Protein AF-A0A2S6AYW2-F1 (afdb_monomer_lite)

Radius of gyration: 13.12 Å; chains: 1; bounding box: 36×25×30 Å

Sequence (92 aa):
IANLREVSPMSFGSAPVAFAMLADAMERDATLRQAFFKNLRGMGYGGATLSDDLYDRMQALAVAETGERMPFTTMYGATETLGVTVVHWASE

Secondary structure (DSSP, 8-state):
-HHHHHH--SEEEE-HHHHHHHHHHHHH-HHHHHHHHTT--EEEEESSPPPHHHHHHHHHHHHHHHSSPPPEEEEEEEGGGTEEEEEE----

Foldseek 3Di:
DVCLLVPQDQEEEEALVVLVVLLVVCVVDVSSLLSNQVNYQEYEYEPDDHDPVSQVSQQVSNCVRPVFGHKYKYWYDDPVVVDTDIDIDDGD

pLDDT: mean 89.96, std 9.35, range [52.97, 97.81]

Structure (mmCIF, N/CA/C/O backbone):
data_AF-A0A2S6AYW2-F1
#
_entry.id   AF-A0A2S6AYW2-F1
#
loop_
_atom_site.group_PDB
_atom_site.id
_atom_site.type_symbol
_atom_site.label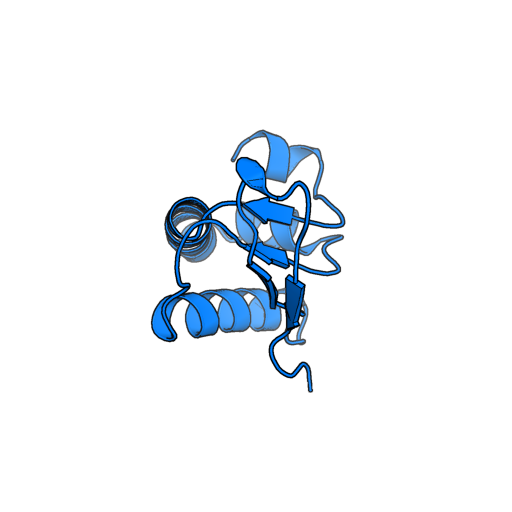_atom_id
_atom_site.label_alt_id
_atom_site.label_comp_id
_atom_site.label_asym_id
_atom_site.label_entity_id
_atom_site.label_seq_id
_atom_site.pdbx_PDB_ins_code
_atom_site.Cartn_x
_atom_site.Cartn_y
_atom_site.Cartn_z
_atom_site.occupancy
_atom_site.B_iso_or_equiv
_atom_site.auth_seq_id
_atom_site.auth_comp_id
_atom_site.auth_asym_id
_atom_site.auth_atom_id
_atom_site.pdbx_PDB_model_num
ATOM 1 N N . ILE A 1 1 ? 3.964 3.885 10.791 1.00 83.62 1 ILE A N 1
ATOM 2 C CA . ILE A 1 1 ? 2.654 3.326 11.216 1.00 83.62 1 ILE A CA 1
ATOM 3 C C . ILE A 1 1 ? 1.809 4.356 11.962 1.00 83.62 1 ILE A C 1
ATOM 5 O O . ILE A 1 1 ? 0.711 4.606 11.496 1.00 83.62 1 ILE A O 1
ATOM 9 N N . ALA A 1 2 ? 2.287 4.985 13.047 1.00 89.25 2 ALA A N 1
ATOM 10 C CA . ALA A 1 2 ? 1.496 5.960 13.823 1.00 89.25 2 ALA A CA 1
ATOM 11 C C . ALA A 1 2 ? 0.796 7.024 12.951 1.00 89.25 2 ALA A C 1
ATOM 13 O O . ALA A 1 2 ? -0.422 7.150 13.005 1.00 89.25 2 ALA A O 1
ATOM 14 N N . ASN A 1 3 ? 1.539 7.663 12.044 1.00 90.38 3 ASN A N 1
ATOM 15 C CA . ASN A 1 3 ? 1.002 8.695 11.150 1.00 90.38 3 ASN A CA 1
ATOM 16 C C . ASN A 1 3 ? -0.136 8.193 10.243 1.00 90.38 3 ASN A C 1
ATOM 18 O O . ASN A 1 3 ? -1.003 8.972 9.871 1.00 90.38 3 ASN A O 1
ATOM 22 N N . LEU A 1 4 ? -0.160 6.902 9.886 1.00 91.44 4 LEU A N 1
ATOM 23 C CA . LEU A 1 4 ? -1.231 6.338 9.055 1.00 91.44 4 LEU A CA 1
ATOM 24 C C . LEU A 1 4 ? -2.555 6.265 9.817 1.00 91.44 4 LEU A C 1
ATOM 26 O O . LEU A 1 4 ? -3.605 6.442 9.209 1.00 91.44 4 LEU A O 1
ATOM 30 N N . ARG A 1 5 ? -2.502 6.045 11.138 1.00 90.25 5 ARG A N 1
ATOM 31 C CA . ARG A 1 5 ? -3.694 6.032 11.996 1.00 90.25 5 ARG A CA 1
ATOM 32 C C . ARG A 1 5 ? -4.274 7.425 12.211 1.00 90.25 5 ARG A C 1
ATOM 34 O O . ARG A 1 5 ? -5.478 7.560 12.381 1.00 90.25 5 ARG A O 1
ATOM 41 N N . GLU A 1 6 ? -3.414 8.435 12.227 1.00 91.69 6 GLU A N 1
ATOM 42 C CA . GLU A 1 6 ? -3.809 9.819 12.480 1.00 91.69 6 GLU A CA 1
ATOM 43 C C . GLU A 1 6 ? -4.282 10.527 11.206 1.00 91.69 6 GLU A C 1
ATOM 45 O O . GLU A 1 6 ? -5.303 11.209 11.219 1.00 91.69 6 GLU A O 1
ATOM 50 N N . VAL A 1 7 ? -3.553 10.352 10.100 1.00 92.44 7 VAL A N 1
ATOM 51 C CA . VAL A 1 7 ? -3.752 11.151 8.884 1.00 92.44 7 VAL A CA 1
ATOM 52 C C . VAL A 1 7 ? -4.663 10.471 7.863 1.00 92.44 7 VAL A C 1
ATOM 54 O O . VAL A 1 7 ? -5.412 11.171 7.189 1.00 92.44 7 VAL A O 1
ATOM 57 N N . SER A 1 8 ? -4.615 9.138 7.726 1.00 93.69 8 SER A N 1
ATOM 58 C CA . SER A 1 8 ? -5.335 8.392 6.676 1.00 93.69 8 SER A CA 1
ATOM 59 C C . SER A 1 8 ? -5.101 8.973 5.265 1.00 93.69 8 SER A C 1
ATOM 61 O O . SER A 1 8 ? -5.937 9.729 4.759 1.00 93.69 8 SER A O 1
ATOM 63 N N . PRO A 1 9 ? -3.957 8.678 4.619 1.00 92.94 9 PRO A N 1
ATOM 64 C CA . PRO A 1 9 ? -3.554 9.350 3.385 1.00 92.94 9 PRO A CA 1
ATOM 65 C C . PRO A 1 9 ? -4.482 9.042 2.200 1.00 92.94 9 PRO A C 1
ATOM 67 O O . PRO A 1 9 ? -5.073 7.970 2.116 1.00 92.94 9 PRO A O 1
ATOM 70 N N . MET A 1 10 ? -4.546 9.964 1.232 1.00 94.50 10 MET A N 1
ATOM 71 C CA . MET A 1 10 ? -5.253 9.739 -0.041 1.00 94.50 10 MET A CA 1
ATOM 72 C C . MET A 1 10 ? -4.427 8.957 -1.069 1.00 94.50 10 MET A C 1
ATOM 74 O O . MET A 1 10 ? -4.981 8.290 -1.938 1.00 94.50 10 MET A O 1
ATOM 78 N N . SER A 1 11 ? -3.101 9.033 -0.981 1.00 92.56 11 SER A N 1
ATOM 79 C CA . SER A 1 11 ? -2.165 8.296 -1.829 1.00 92.56 11 SER A CA 1
ATOM 80 C C . SER A 1 11 ? -0.970 7.866 -0.996 1.00 92.56 11 SER A C 1
ATOM 82 O O . SER A 1 11 ? -0.467 8.665 -0.201 1.00 92.56 11 SER A O 1
ATOM 84 N N . PHE A 1 12 ? -0.483 6.646 -1.199 1.00 94.81 12 PHE A N 1
ATOM 85 C CA . PHE A 1 12 ? 0.665 6.135 -0.455 1.00 94.81 12 PHE A CA 1
ATOM 86 C C . PHE A 1 12 ? 1.718 5.540 -1.391 1.00 94.81 12 PHE A C 1
ATOM 88 O O . PHE A 1 12 ? 1.423 4.640 -2.172 1.00 94.81 12 PHE A O 1
ATOM 95 N N . GLY A 1 13 ? 2.949 6.048 -1.304 1.00 93.81 13 GLY A N 1
ATOM 96 C CA . GLY A 1 13 ? 4.081 5.609 -2.117 1.00 93.81 13 GLY A CA 1
ATOM 97 C C . GLY A 1 13 ? 5.233 5.105 -1.251 1.00 93.81 13 GLY A C 1
ATOM 98 O O . GLY A 1 13 ? 5.657 5.819 -0.342 1.00 93.81 13 GLY A O 1
ATOM 99 N N . SER A 1 14 ? 5.754 3.902 -1.509 1.00 94.31 14 SER A N 1
ATOM 100 C CA . SER A 1 14 ? 6.929 3.391 -0.785 1.00 94.31 14 SER A CA 1
ATOM 101 C C . SER A 1 14 ? 7.650 2.243 -1.498 1.00 94.31 14 SER A C 1
ATOM 103 O O . SER A 1 14 ? 7.213 1.762 -2.535 1.00 94.31 14 SER A O 1
ATOM 105 N N . ALA A 1 15 ? 8.770 1.781 -0.943 1.00 93.12 15 ALA A N 1
ATOM 106 C CA . ALA A 1 15 ? 9.445 0.582 -1.435 1.00 93.12 15 ALA A CA 1
ATOM 107 C C . ALA A 1 15 ? 8.635 -0.690 -1.091 1.00 93.12 15 ALA A C 1
ATOM 109 O O . ALA A 1 15 ? 7.967 -0.713 -0.051 1.00 93.12 15 ALA A O 1
ATOM 110 N N . PRO A 1 16 ? 8.737 -1.779 -1.880 1.00 93.44 16 PRO A N 1
ATOM 111 C CA . PRO A 1 16 ? 8.038 -3.044 -1.613 1.00 93.44 16 PRO A CA 1
ATOM 112 C C . PRO A 1 16 ? 8.188 -3.580 -0.181 1.00 93.44 16 PRO A C 1
ATOM 114 O O . PRO A 1 16 ? 7.225 -4.071 0.399 1.00 93.44 16 PRO A O 1
ATOM 117 N N . VAL A 1 17 ? 9.360 -3.417 0.445 1.00 95.06 17 VAL A N 1
ATOM 118 C CA . VAL A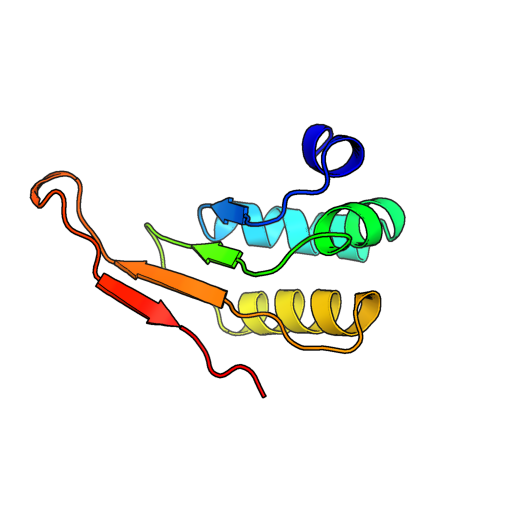 1 17 ? 9.586 -3.848 1.839 1.00 95.06 17 VAL A CA 1
ATOM 119 C C . VAL A 1 17 ? 8.656 -3.151 2.838 1.00 95.06 17 VAL A C 1
ATOM 121 O O . VAL A 1 17 ? 8.169 -3.781 3.773 1.00 95.06 17 VAL A O 1
ATOM 124 N N . ALA A 1 18 ? 8.346 -1.869 2.628 1.00 94.81 18 ALA A N 1
ATOM 125 C CA . ALA A 1 18 ? 7.425 -1.144 3.494 1.00 94.81 18 ALA A CA 1
ATOM 126 C C . ALA A 1 18 ? 5.991 -1.662 3.333 1.00 94.81 18 ALA A C 1
ATOM 128 O O . ALA A 1 18 ? 5.267 -1.760 4.321 1.00 94.81 18 ALA A O 1
ATOM 129 N N . PHE A 1 19 ? 5.6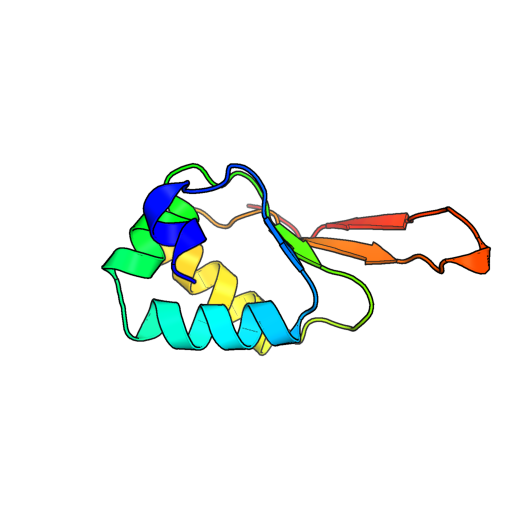00 -2.046 2.114 1.00 96.25 19 PHE A N 1
ATOM 130 C CA . PHE A 1 19 ? 4.313 -2.695 1.867 1.00 96.25 19 PHE A CA 1
ATOM 131 C C . PHE A 1 19 ? 4.228 -4.072 2.525 1.00 96.25 19 PHE A C 1
ATOM 133 O O . PHE A 1 19 ? 3.210 -4.360 3.140 1.00 96.25 19 PHE A O 1
ATOM 140 N N . ALA A 1 20 ? 5.295 -4.878 2.499 1.00 96.44 20 ALA A N 1
ATOM 141 C CA . ALA A 1 20 ? 5.329 -6.158 3.214 1.00 96.44 20 ALA A CA 1
ATOM 142 C C . ALA A 1 20 ? 5.104 -5.972 4.722 1.00 96.44 20 ALA A C 1
ATOM 144 O O . ALA A 1 20 ? 4.256 -6.629 5.321 1.00 96.44 20 ALA A O 1
ATOM 145 N N . MET A 1 21 ? 5.808 -5.009 5.327 1.00 96.62 21 MET A N 1
ATOM 146 C CA . MET A 1 21 ? 5.636 -4.677 6.744 1.00 96.62 21 MET A CA 1
ATOM 147 C C . MET A 1 21 ? 4.232 -4.143 7.060 1.00 96.62 21 MET A C 1
ATOM 149 O O . MET A 1 21 ? 3.706 -4.393 8.145 1.00 96.62 21 MET A O 1
ATOM 153 N N . LEU A 1 22 ? 3.628 -3.386 6.139 1.00 96.94 22 LEU A N 1
ATOM 154 C CA . LEU A 1 22 ? 2.272 -2.866 6.298 1.00 96.94 22 LEU A CA 1
ATOM 155 C C . LEU A 1 22 ? 1.217 -3.962 6.171 1.00 96.94 22 LEU A C 1
ATOM 157 O O . LEU A 1 22 ? 0.308 -3.981 6.995 1.00 96.94 22 LEU A O 1
ATOM 161 N N . ALA A 1 23 ? 1.346 -4.869 5.202 1.00 97.44 23 ALA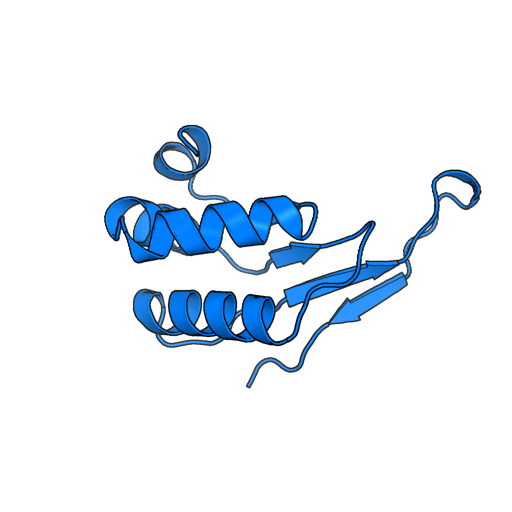 A N 1
ATOM 162 C CA . ALA A 1 23 ? 0.453 -6.014 5.046 1.00 97.44 23 ALA A CA 1
ATOM 163 C C . ALA A 1 23 ? 0.425 -6.845 6.337 1.00 97.44 23 ALA A C 1
ATOM 165 O O . ALA A 1 23 ? -0.629 -7.002 6.949 1.00 97.44 23 ALA A O 1
ATOM 166 N N . ASP A 1 24 ? 1.605 -7.227 6.833 1.00 97.81 24 ASP A N 1
ATOM 167 C CA . ASP A 1 24 ? 1.787 -7.929 8.105 1.00 97.81 24 ASP A CA 1
ATOM 168 C C . ASP A 1 24 ? 1.120 -7.223 9.297 1.00 97.81 24 ASP A C 1
ATOM 170 O O . ASP A 1 24 ? 0.548 -7.862 10.183 1.00 97.81 24 ASP A O 1
ATOM 174 N N . ALA A 1 25 ? 1.232 -5.894 9.363 1.00 97.44 25 ALA A N 1
ATOM 175 C CA . ALA A 1 25 ? 0.654 -5.112 10.448 1.00 97.44 25 ALA A CA 1
ATOM 176 C C . ALA A 1 25 ? -0.877 -5.016 10.334 1.00 97.44 25 ALA A C 1
ATOM 178 O O . ALA A 1 25 ? -1.569 -5.152 11.339 1.00 97.44 25 ALA A O 1
ATOM 179 N N . MET A 1 26 ? -1.408 -4.803 9.129 1.00 97.81 26 MET A N 1
ATOM 180 C CA . MET A 1 26 ? -2.846 -4.664 8.867 1.00 97.81 26 MET A CA 1
ATOM 181 C C . MET A 1 26 ? -3.607 -5.986 8.992 1.00 97.81 26 MET A C 1
ATOM 183 O O . MET A 1 26 ? -4.762 -5.985 9.409 1.00 97.81 26 MET A O 1
ATOM 187 N N . GLU A 1 27 ? -2.969 -7.117 8.689 1.00 97.12 27 GLU A N 1
ATOM 188 C CA . GLU A 1 27 ? -3.532 -8.454 8.926 1.00 97.12 27 GLU A CA 1
ATOM 189 C C . GLU A 1 27 ? -3.792 -8.717 10.416 1.00 97.12 27 GLU A C 1
ATOM 191 O O . GLU A 1 27 ? -4.728 -9.431 10.771 1.00 97.12 27 GLU A O 1
ATOM 196 N N . ARG A 1 28 ? -2.978 -8.119 11.295 1.00 97.38 28 ARG A N 1
ATOM 197 C CA . ARG A 1 28 ? -3.064 -8.285 12.756 1.00 97.38 28 ARG A CA 1
ATOM 198 C C . ARG A 1 28 ? -3.836 -7.159 13.445 1.00 97.38 28 ARG A C 1
ATOM 200 O O . ARG A 1 28 ? -4.226 -7.313 14.599 1.00 97.38 28 ARG A O 1
ATOM 207 N N . ASP A 1 29 ? -4.041 -6.032 12.767 1.00 97.44 29 ASP A N 1
ATOM 208 C CA . ASP A 1 29 ? -4.675 -4.837 13.318 1.00 97.44 29 ASP A CA 1
ATOM 209 C C . ASP A 1 29 ? -5.672 -4.226 12.325 1.00 97.44 29 ASP A C 1
ATOM 211 O O . ASP A 1 29 ? -5.328 -3.425 11.450 1.00 97.44 29 ASP A O 1
ATOM 215 N N . ALA A 1 30 ? -6.947 -4.562 12.528 1.00 96.12 30 ALA A N 1
ATOM 216 C CA . ALA A 1 30 ? -8.051 -4.034 11.737 1.00 96.12 30 ALA A CA 1
ATOM 217 C C . ALA A 1 30 ? -8.225 -2.511 11.882 1.00 96.12 30 ALA A C 1
ATOM 219 O O . ALA A 1 30 ? -8.664 -1.864 10.937 1.00 96.12 30 ALA A O 1
ATOM 220 N N . THR A 1 31 ? -7.840 -1.913 13.016 1.00 96.00 31 THR A N 1
ATOM 221 C CA . THR A 1 31 ? -7.918 -0.452 13.201 1.00 96.00 31 THR A CA 1
ATOM 222 C C . THR A 1 31 ? -6.904 0.251 12.308 1.00 96.00 31 THR A C 1
ATOM 224 O O . THR A 1 31 ? -7.204 1.269 11.685 1.00 96.00 31 THR A O 1
ATOM 227 N N . LEU A 1 32 ? -5.690 -0.302 12.219 1.00 97.00 32 LEU A N 1
ATOM 228 C CA . LEU A 1 32 ? -4.681 0.193 11.286 1.00 97.00 32 LEU A CA 1
ATOM 229 C C . LEU A 1 32 ? -5.138 0.020 9.836 1.00 97.00 32 LEU A C 1
ATOM 231 O O . LEU A 1 32 ? -4.982 0.957 9.055 1.00 97.00 32 LEU A O 1
ATOM 235 N N . ARG A 1 33 ? -5.703 -1.143 9.492 1.00 97.31 33 ARG A N 1
ATOM 236 C CA . ARG A 1 33 ? -6.225 -1.412 8.146 1.00 97.31 33 ARG A CA 1
ATOM 237 C C . ARG A 1 33 ? -7.294 -0.395 7.754 1.00 97.31 33 ARG A C 1
ATOM 239 O O . ARG A 1 33 ? -7.144 0.273 6.733 1.00 97.31 33 ARG A O 1
ATOM 246 N N . GLN A 1 34 ? -8.296 -0.201 8.609 1.00 96.88 34 GLN A N 1
ATOM 247 C CA . GLN A 1 34 ? -9.342 0.797 8.409 1.00 96.88 34 GLN A CA 1
ATOM 248 C C . GLN A 1 34 ? -8.750 2.189 8.195 1.00 96.88 34 GLN A C 1
ATOM 250 O O . GLN A 1 34 ? -9.083 2.865 7.225 1.00 96.88 34 GLN A O 1
ATOM 255 N N . ALA A 1 35 ? -7.838 2.622 9.068 1.00 97.19 35 ALA A N 1
ATOM 256 C CA . ALA A 1 35 ? -7.248 3.948 8.954 1.00 97.19 35 ALA A CA 1
ATOM 257 C C . ALA A 1 35 ? -6.403 4.119 7.681 1.00 97.19 35 ALA A C 1
ATOM 259 O O . ALA A 1 35 ? -6.401 5.205 7.102 1.00 97.19 35 ALA A O 1
ATOM 260 N N . PHE A 1 36 ? -5.710 3.071 7.228 1.00 97.06 36 PHE A N 1
ATOM 261 C CA . PHE A 1 36 ? -4.921 3.111 5.999 1.00 97.06 36 PHE A CA 1
ATOM 262 C C . PHE A 1 36 ? -5.800 3.270 4.756 1.00 97.06 36 PHE A C 1
ATOM 264 O O . PHE A 1 36 ? -5.514 4.132 3.928 1.00 97.06 36 PHE A O 1
ATOM 271 N N . PHE A 1 37 ? -6.883 2.495 4.646 1.00 96.31 37 PHE A N 1
ATOM 272 C CA . PHE A 1 37 ? -7.752 2.504 3.464 1.00 96.31 37 PHE A CA 1
ATOM 273 C C . PHE A 1 37 ? -8.847 3.579 3.487 1.00 96.31 37 PHE A C 1
ATOM 275 O O . PHE A 1 37 ? -9.389 3.896 2.433 1.00 96.31 37 PHE A O 1
ATOM 282 N N . LYS A 1 38 ? -9.129 4.202 4.642 1.00 95.75 38 LYS A N 1
ATOM 283 C CA . LYS A 1 38 ? -10.221 5.178 4.844 1.00 95.75 38 LYS A CA 1
ATOM 284 C C . LYS A 1 38 ? -10.379 6.224 3.732 1.00 95.75 38 LYS A C 1
ATOM 286 O O . LYS A 1 38 ? -11.502 6.528 3.349 1.00 95.75 38 LYS A O 1
ATOM 291 N N . ASN A 1 39 ? -9.273 6.800 3.256 1.00 95.31 39 ASN A N 1
ATOM 292 C CA . ASN A 1 39 ? -9.276 7.845 2.222 1.00 95.31 39 ASN A CA 1
ATOM 293 C C . ASN A 1 39 ? -8.478 7.452 0.969 1.00 95.31 39 ASN A C 1
ATOM 295 O O . ASN A 1 39 ? -8.320 8.277 0.063 1.00 95.31 39 ASN A O 1
ATOM 299 N N . LEU A 1 40 ? -7.918 6.242 0.945 1.00 94.81 40 LEU A N 1
ATOM 300 C CA . LEU A 1 40 ? -6.903 5.852 -0.022 1.00 94.81 40 LEU A CA 1
ATOM 301 C C . LEU A 1 40 ? -7.523 5.691 -1.411 1.00 94.81 40 LEU A C 1
ATOM 303 O O . LEU A 1 40 ? -8.565 5.066 -1.574 1.00 94.81 40 LEU A O 1
ATOM 307 N N . ARG A 1 41 ? -6.872 6.266 -2.421 1.00 92.00 41 ARG A N 1
ATOM 308 C CA . ARG A 1 41 ? -7.293 6.192 -3.830 1.00 92.00 41 ARG A CA 1
ATOM 309 C C . ARG A 1 41 ? -6.315 5.427 -4.709 1.00 92.00 41 ARG A C 1
ATOM 311 O O . ARG A 1 41 ? -6.639 5.092 -5.843 1.00 92.00 41 ARG A O 1
ATOM 318 N N . GLY A 1 42 ? -5.106 5.188 -4.215 1.00 90.88 42 GLY A N 1
ATOM 319 C CA . GLY A 1 42 ? -4.085 4.475 -4.960 1.00 90.88 42 GLY A CA 1
ATOM 320 C C . GLY A 1 42 ? -2.788 4.328 -4.183 1.00 90.88 42 GLY A C 1
ATOM 321 O O . GLY A 1 42 ? -2.470 5.112 -3.280 1.00 90.88 42 GLY A O 1
ATOM 322 N N . MET A 1 43 ? -2.037 3.305 -4.570 1.00 94.25 43 MET A N 1
ATOM 323 C CA . MET A 1 43 ? -0.741 2.965 -4.002 1.00 94.25 43 MET A CA 1
ATOM 324 C C . MET A 1 43 ? 0.329 2.989 -5.087 1.00 94.25 43 MET A C 1
ATOM 326 O O . MET A 1 43 ? 0.061 2.684 -6.246 1.00 94.25 43 MET A O 1
ATOM 330 N N . GLY A 1 44 ? 1.550 3.350 -4.706 1.00 92.69 44 GLY A N 1
ATOM 331 C CA . GLY A 1 44 ? 2.697 3.412 -5.602 1.00 92.69 44 GLY A CA 1
ATOM 332 C C . GLY A 1 44 ? 3.911 2.701 -5.018 1.00 92.69 44 GLY A C 1
ATOM 333 O O . GLY A 1 44 ? 4.210 2.876 -3.838 1.00 92.69 44 GLY A O 1
ATOM 334 N N . TYR A 1 45 ? 4.650 1.951 -5.831 1.00 92.50 45 TYR A N 1
ATOM 335 C CA . TYR A 1 45 ? 5.965 1.444 -5.443 1.00 92.50 45 TYR A CA 1
ATOM 336 C C . TYR A 1 45 ? 7.043 1.718 -6.488 1.00 92.50 45 TYR A C 1
ATOM 338 O O . TYR A 1 45 ? 6.758 1.970 -7.655 1.00 92.50 45 TYR A O 1
ATOM 346 N N . GLY A 1 46 ? 8.300 1.681 -6.055 1.00 88.81 46 GLY A N 1
ATOM 347 C CA . GLY A 1 46 ? 9.463 1.864 -6.918 1.00 88.81 46 GLY A CA 1
ATOM 348 C C . GLY A 1 46 ? 10.742 1.351 -6.262 1.00 88.81 46 GLY A C 1
ATOM 349 O O . GLY A 1 46 ? 10.742 0.950 -5.096 1.00 88.81 46 GLY A O 1
ATOM 350 N N . GLY A 1 47 ? 11.833 1.338 -7.027 1.00 84.00 47 GLY A N 1
ATOM 351 C CA . GLY A 1 47 ? 13.166 0.922 -6.569 1.00 84.00 47 GLY A CA 1
ATOM 352 C C . GLY A 1 47 ? 13.388 -0.593 -6.458 1.00 84.00 47 GLY A C 1
ATOM 353 O O . GLY A 1 47 ? 14.533 -1.029 -6.462 1.00 84.00 47 GLY A O 1
ATOM 354 N N . ALA A 1 48 ? 12.327 -1.401 -6.407 1.00 86.19 48 ALA A N 1
ATOM 355 C CA . ALA A 1 48 ? 12.396 -2.861 -6.462 1.00 86.19 48 ALA A CA 1
ATOM 356 C C . ALA A 1 48 ? 11.093 -3.459 -7.013 1.00 86.19 48 ALA A C 1
ATOM 358 O O . ALA A 1 48 ? 10.050 -2.800 -7.021 1.00 86.19 48 ALA A O 1
ATOM 359 N N . THR A 1 49 ? 11.154 -4.717 -7.450 1.00 87.81 49 THR A N 1
ATOM 360 C CA . THR A 1 49 ? 9.984 -5.488 -7.887 1.00 87.81 49 THR A CA 1
ATOM 361 C C . THR A 1 49 ? 9.070 -5.803 -6.700 1.00 87.81 49 THR A C 1
ATOM 363 O O . THR A 1 49 ? 9.544 -6.181 -5.628 1.00 87.81 49 THR A O 1
ATOM 366 N N . LEU A 1 50 ? 7.760 -5.659 -6.897 1.00 90.94 50 LEU A N 1
ATOM 367 C CA . LEU A 1 50 ? 6.732 -6.158 -5.985 1.00 90.94 50 LEU A CA 1
ATOM 368 C C . LEU A 1 50 ? 6.456 -7.624 -6.338 1.00 90.94 50 LEU A C 1
ATOM 370 O O . LEU A 1 50 ? 6.280 -7.929 -7.514 1.00 90.94 50 LEU A O 1
ATOM 374 N N . SER A 1 51 ? 6.451 -8.525 -5.356 1.00 92.31 51 SER A N 1
ATOM 375 C CA . SER A 1 51 ? 6.064 -9.918 -5.599 1.00 92.31 51 SER A CA 1
ATOM 376 C C . SER A 1 51 ? 4.554 -10.041 -5.801 1.00 92.31 51 SER A C 1
ATOM 378 O O . SER A 1 51 ? 3.789 -9.296 -5.186 1.00 92.31 51 SER A O 1
ATOM 380 N N . ASP A 1 52 ? 4.134 -11.028 -6.594 1.00 92.19 52 ASP A N 1
ATOM 381 C CA . ASP A 1 52 ? 2.713 -11.341 -6.811 1.00 92.19 52 ASP A CA 1
ATOM 382 C C . ASP A 1 52 ? 1.995 -11.644 -5.484 1.00 92.19 52 ASP A C 1
ATOM 384 O O . ASP A 1 52 ? 0.926 -11.106 -5.225 1.00 92.19 52 ASP A O 1
ATOM 388 N N . ASP A 1 53 ? 2.640 -12.391 -4.578 1.00 95.31 53 ASP A N 1
ATOM 389 C CA . ASP A 1 53 ? 2.124 -12.658 -3.224 1.00 95.31 53 ASP A CA 1
ATOM 390 C C . ASP A 1 53 ? 1.813 -11.369 -2.448 1.00 95.31 53 ASP A C 1
ATOM 392 O O . ASP A 1 53 ? 0.746 -11.220 -1.852 1.00 95.31 53 ASP A O 1
ATOM 396 N N . LEU A 1 54 ? 2.729 -10.396 -2.480 1.00 95.50 54 LEU A N 1
ATOM 397 C CA . LEU A 1 54 ? 2.530 -9.142 -1.764 1.00 95.50 54 LEU A CA 1
ATOM 398 C C . LEU A 1 54 ? 1.450 -8.287 -2.429 1.00 95.50 54 LEU A C 1
ATOM 400 O O . LEU A 1 54 ? 0.682 -7.622 -1.733 1.00 95.50 54 LEU A O 1
ATOM 404 N N . TYR A 1 55 ? 1.377 -8.305 -3.760 1.00 94.81 55 TYR A N 1
ATOM 405 C CA . TYR A 1 55 ? 0.291 -7.670 -4.494 1.00 94.81 55 TYR A CA 1
ATOM 406 C C . TYR A 1 55 ? -1.063 -8.255 -4.073 1.00 94.81 55 TYR A C 1
ATOM 408 O O . TYR A 1 55 ? -1.936 -7.505 -3.638 1.00 94.81 55 TYR A O 1
ATOM 416 N N . ASP A 1 56 ? -1.213 -9.577 -4.103 1.00 95.69 56 ASP A N 1
ATOM 417 C CA . ASP A 1 56 ? -2.463 -10.257 -3.761 1.00 95.69 56 ASP A CA 1
ATOM 418 C C . ASP A 1 56 ? -2.883 -9.995 -2.313 1.00 95.69 56 ASP A C 1
ATOM 420 O O . ASP A 1 56 ? -4.047 -9.679 -2.056 1.00 95.69 56 ASP A O 1
ATOM 424 N N . ARG A 1 57 ? -1.937 -10.023 -1.366 1.00 97.31 57 ARG A N 1
ATOM 425 C CA . ARG A 1 57 ? -2.199 -9.678 0.042 1.00 97.31 57 ARG A CA 1
ATOM 426 C C . ARG A 1 57 ? -2.698 -8.244 0.199 1.00 97.31 57 ARG A C 1
ATOM 428 O O . ARG A 1 57 ? -3.679 -8.006 0.903 1.00 97.31 57 ARG A O 1
ATOM 435 N N . MET A 1 58 ? -2.067 -7.282 -0.475 1.00 96.69 58 MET A N 1
ATOM 436 C CA . MET A 1 58 ? -2.496 -5.881 -0.427 1.00 96.69 58 MET A CA 1
ATOM 437 C C . MET A 1 58 ? -3.887 -5.687 -1.039 1.00 96.69 58 MET A C 1
ATOM 439 O O . MET A 1 58 ? -4.710 -4.979 -0.457 1.00 96.69 58 MET A O 1
ATOM 443 N N . GLN A 1 59 ? -4.180 -6.350 -2.161 1.00 96.50 59 GLN A N 1
ATOM 444 C CA . GLN A 1 59 ? -5.504 -6.294 -2.780 1.00 96.50 59 GLN A CA 1
ATOM 445 C C . GLN A 1 59 ? -6.567 -6.973 -1.908 1.00 96.50 59 GLN A C 1
ATOM 447 O O . GLN A 1 59 ? -7.667 -6.443 -1.786 1.00 96.50 59 GLN A O 1
ATOM 452 N N . ALA A 1 60 ? -6.250 -8.092 -1.253 1.00 97.25 60 ALA A N 1
ATOM 453 C CA . ALA A 1 60 ? -7.161 -8.753 -0.320 1.00 97.25 60 ALA A CA 1
ATOM 454 C C . ALA A 1 60 ? -7.495 -7.857 0.882 1.00 97.25 60 ALA A C 1
ATOM 456 O O . ALA A 1 60 ? -8.653 -7.775 1.287 1.00 97.25 60 ALA A O 1
ATOM 457 N N . LEU A 1 61 ? -6.504 -7.142 1.425 1.00 97.62 61 LEU A N 1
ATOM 458 C CA . LEU A 1 61 ? -6.711 -6.179 2.510 1.00 97.62 61 LEU A CA 1
ATOM 459 C C . LEU A 1 61 ? -7.545 -4.973 2.062 1.00 97.62 61 LEU A C 1
ATOM 461 O O . LEU A 1 61 ? -8.393 -4.522 2.831 1.00 97.62 61 LEU A O 1
ATOM 465 N N . ALA A 1 62 ? -7.339 -4.487 0.833 1.00 96.50 62 ALA A N 1
ATOM 466 C CA . ALA A 1 62 ? -8.154 -3.426 0.246 1.00 96.50 62 ALA A CA 1
ATOM 467 C C . ALA A 1 62 ? -9.615 -3.874 0.098 1.00 96.50 62 ALA A C 1
ATOM 469 O O . ALA A 1 62 ? -10.506 -3.243 0.657 1.00 96.50 62 ALA A O 1
ATOM 470 N N . VAL A 1 63 ? -9.855 -5.026 -0.536 1.00 96.38 63 VAL A N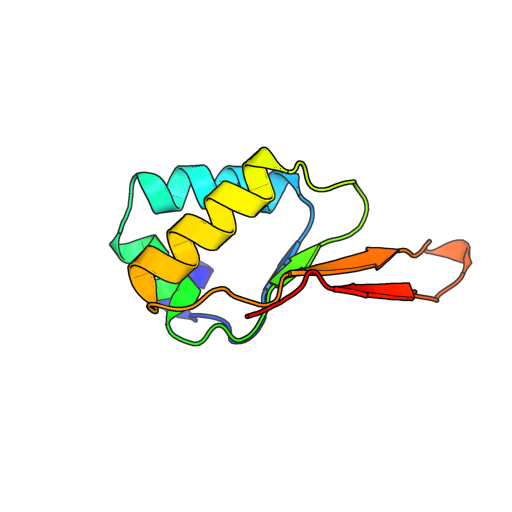 1
ATOM 471 C CA . VAL A 1 63 ? -11.203 -5.587 -0.718 1.00 96.38 63 VAL A CA 1
ATOM 472 C C . VAL A 1 63 ? -11.887 -5.847 0.624 1.00 96.38 63 VAL A C 1
ATOM 474 O O . VAL A 1 63 ? -13.071 -5.556 0.771 1.00 96.38 63 VAL A O 1
ATOM 477 N N . ALA A 1 64 ? -11.161 -6.349 1.625 1.00 96.38 64 ALA A N 1
ATOM 478 C CA . ALA A 1 64 ? -11.720 -6.601 2.951 1.00 96.38 64 ALA A CA 1
ATOM 479 C C . ALA A 1 64 ? -12.200 -5.326 3.668 1.00 96.38 64 ALA A C 1
ATOM 481 O O . ALA A 1 64 ? -13.079 -5.419 4.524 1.00 96.38 64 ALA A O 1
ATOM 482 N N . GLU A 1 65 ? -11.627 -4.161 3.355 1.00 96.69 65 GLU A N 1
ATOM 483 C CA . GLU A 1 65 ? -11.954 -2.894 4.018 1.00 96.69 65 GLU A CA 1
ATOM 484 C C . GLU A 1 65 ? -12.879 -1.998 3.181 1.00 96.69 65 GLU A C 1
ATOM 486 O O . GLU A 1 65 ? -13.742 -1.323 3.737 1.00 96.69 65 GLU A O 1
ATOM 491 N N . THR A 1 66 ? -12.728 -1.992 1.854 1.00 94.75 66 THR A N 1
ATOM 492 C CA . THR A 1 66 ? -13.458 -1.086 0.950 1.00 94.75 66 THR A CA 1
ATOM 493 C C . THR A 1 66 ? -14.409 -1.798 -0.005 1.00 94.75 66 THR A C 1
ATOM 495 O O . THR A 1 66 ? -15.211 -1.134 -0.652 1.00 94.75 66 THR A O 1
ATOM 498 N N . GLY A 1 67 ? -14.344 -3.129 -0.105 1.00 95.25 67 GLY A N 1
ATOM 499 C CA . GLY A 1 67 ? -15.124 -3.922 -1.061 1.00 95.25 67 GLY A CA 1
ATOM 500 C C . GLY A 1 67 ? -14.586 -3.901 -2.495 1.00 95.25 67 GLY A C 1
ATOM 501 O O . GLY A 1 67 ? -15.149 -4.569 -3.356 1.00 95.25 67 GLY A O 1
ATOM 502 N N . GLU A 1 68 ? -13.494 -3.180 -2.756 1.00 93.31 68 GLU A N 1
ATOM 503 C CA . GLU A 1 68 ? -12.958 -2.946 -4.100 1.00 93.31 68 GLU A CA 1
ATOM 504 C C . GLU A 1 68 ? -11.441 -3.156 -4.138 1.00 93.31 68 GLU A C 1
ATOM 506 O O . GLU A 1 68 ? -10.733 -2.978 -3.142 1.00 93.31 68 GLU A O 1
ATOM 511 N N . ARG A 1 69 ? -10.918 -3.524 -5.311 1.00 93.25 69 ARG A N 1
ATOM 512 C CA . ARG A 1 69 ? -9.473 -3.574 -5.554 1.00 93.25 69 ARG A CA 1
ATOM 513 C C . ARG A 1 69 ? -8.947 -2.157 -5.760 1.00 93.25 69 ARG A C 1
ATOM 515 O O . ARG A 1 69 ? -9.603 -1.333 -6.388 1.00 93.25 69 ARG A O 1
ATOM 522 N N . MET A 1 70 ? -7.735 -1.877 -5.285 1.00 90.81 70 MET A N 1
ATOM 523 C CA . MET A 1 70 ? -7.129 -0.556 -5.469 1.00 90.81 70 MET A CA 1
ATOM 524 C C . MET A 1 70 ? -6.063 -0.545 -6.567 1.00 90.81 70 MET A C 1
ATOM 526 O O . MET A 1 70 ? -5.334 -1.529 -6.723 1.00 90.81 70 MET A O 1
ATOM 530 N N . PRO A 1 71 ? -5.919 0.571 -7.306 1.00 89.56 71 PRO A N 1
ATOM 531 C CA . PRO A 1 71 ? -4.814 0.743 -8.233 1.00 89.56 71 PRO A CA 1
ATOM 532 C C . PRO A 1 71 ? -3.479 0.662 -7.493 1.00 89.56 71 PRO A C 1
ATOM 534 O O . PRO A 1 71 ? -3.225 1.420 -6.548 1.00 89.56 71 PRO A O 1
ATOM 537 N N . PHE A 1 72 ? -2.617 -0.239 -7.958 1.00 90.62 72 PHE A N 1
ATOM 538 C CA . PHE A 1 72 ? -1.243 -0.343 -7.496 1.00 90.62 72 PHE A CA 1
ATOM 539 C C . PHE A 1 72 ? -0.318 -0.031 -8.668 1.00 90.62 72 PHE A C 1
ATOM 541 O O . PHE A 1 72 ? -0.258 -0.748 -9.667 1.00 90.62 72 PHE A O 1
ATOM 548 N N . THR A 1 73 ? 0.362 1.095 -8.556 1.00 90.69 73 THR A N 1
ATOM 549 C CA . THR A 1 73 ? 1.180 1.669 -9.609 1.00 90.69 73 THR A CA 1
ATOM 550 C C . THR A 1 73 ? 2.649 1.402 -9.321 1.00 90.69 73 THR A C 1
ATOM 552 O O . THR A 1 73 ? 3.090 1.484 -8.175 1.00 90.69 73 THR A O 1
ATOM 555 N N . THR A 1 74 ? 3.434 1.123 -10.353 1.00 88.31 74 THR A N 1
ATOM 556 C CA . THR A 1 74 ? 4.887 1.035 -10.245 1.00 88.31 74 THR A CA 1
ATOM 557 C C . THR A 1 74 ? 5.564 2.141 -11.036 1.00 88.31 74 THR A C 1
ATOM 559 O O . THR A 1 74 ? 5.127 2.530 -12.121 1.00 88.31 74 THR A O 1
ATOM 562 N N . MET A 1 75 ? 6.618 2.673 -10.436 1.00 84.44 75 MET A N 1
ATOM 563 C CA . MET A 1 75 ? 7.443 3.741 -10.964 1.00 84.44 75 MET A CA 1
ATOM 564 C C . MET A 1 75 ? 8.841 3.193 -11.237 1.00 84.44 75 MET A C 1
ATOM 566 O O . MET A 1 75 ? 9.591 2.880 -10.309 1.00 84.44 75 MET A O 1
ATOM 570 N N . TYR A 1 76 ? 9.192 3.110 -12.519 1.00 79.75 76 TYR A N 1
ATOM 571 C CA . TYR A 1 76 ? 10.526 2.747 -12.984 1.00 79.75 76 TYR A CA 1
ATOM 572 C C . TYR A 1 76 ? 11.293 4.009 -13.351 1.00 79.75 76 TYR A C 1
ATOM 574 O O . TYR A 1 76 ? 10.949 4.702 -14.307 1.00 79.75 76 TYR A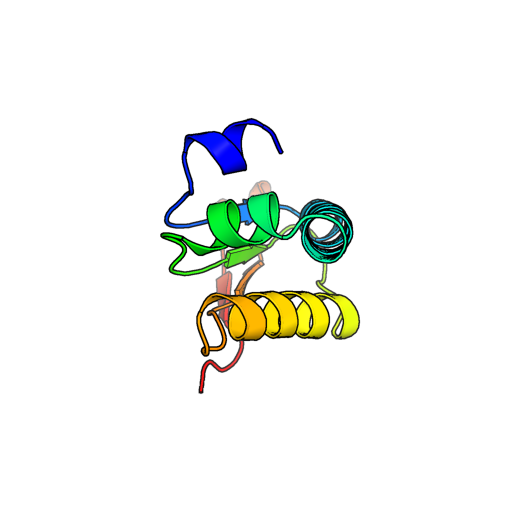 O 1
ATOM 582 N N . GLY A 1 77 ? 12.334 4.307 -12.586 1.00 77.81 77 GLY A N 1
ATOM 583 C CA . GLY A 1 77 ? 13.192 5.457 -12.822 1.00 77.81 77 GLY A CA 1
ATOM 584 C C . GLY A 1 77 ? 14.533 5.288 -12.131 1.00 77.81 77 GLY A C 1
ATOM 585 O O . GLY A 1 77 ? 14.681 4.473 -11.220 1.00 77.81 77 GLY A O 1
ATOM 586 N N . ALA A 1 78 ? 15.501 6.075 -12.580 1.00 76.31 78 ALA A N 1
ATOM 587 C CA . ALA A 1 78 ? 16.801 6.215 -11.944 1.00 76.31 78 ALA A CA 1
ATOM 588 C C . ALA A 1 78 ? 17.033 7.691 -11.637 1.00 76.31 78 ALA A C 1
ATOM 590 O O . ALA A 1 78 ? 16.654 8.562 -12.431 1.00 76.31 78 ALA A O 1
ATOM 591 N N . THR A 1 79 ? 17.687 7.969 -10.510 1.00 80.31 79 THR A N 1
ATOM 592 C CA . THR A 1 79 ? 18.046 9.332 -10.100 1.00 80.31 79 THR A CA 1
ATOM 593 C C . THR A 1 79 ? 18.801 10.083 -11.197 1.00 80.31 79 THR A C 1
ATOM 595 O O . THR A 1 79 ? 18.547 11.258 -11.435 1.00 80.31 79 THR A O 1
ATOM 598 N N . GLU A 1 80 ? 19.644 9.368 -11.936 1.00 84.06 80 GLU A N 1
ATOM 599 C CA . GLU A 1 80 ? 20.503 9.831 -13.022 1.00 84.06 80 GLU A CA 1
ATOM 600 C C . GLU A 1 80 ? 19.721 10.313 -14.249 1.00 84.06 80 GLU A C 1
ATOM 602 O O . GLU A 1 80 ? 20.251 11.065 -15.061 1.00 84.06 80 GLU A O 1
ATOM 607 N N . THR A 1 81 ? 18.461 9.896 -14.392 1.00 79.56 81 THR A N 1
ATOM 608 C CA . THR A 1 81 ? 17.628 10.214 -15.564 1.00 79.56 81 THR A CA 1
ATOM 609 C C . THR A 1 81 ? 16.517 11.215 -15.271 1.00 79.56 81 THR A C 1
ATOM 611 O O . THR A 1 81 ? 15.858 11.661 -16.206 1.00 79.56 81 THR A O 1
ATOM 614 N N . LEU A 1 82 ? 16.295 11.565 -13.993 1.00 72.12 82 LEU A N 1
ATOM 615 C CA . LEU A 1 82 ? 15.217 12.452 -13.518 1.00 72.12 82 LEU A CA 1
ATOM 616 C C . LEU A 1 82 ? 13.807 12.092 -14.042 1.00 72.12 82 LEU A C 1
ATOM 618 O O . LEU A 1 82 ? 12.879 12.891 -13.924 1.00 72.12 82 LEU A O 1
ATOM 622 N N . GLY A 1 83 ? 13.639 10.899 -14.618 1.00 64.31 83 GLY A N 1
ATOM 623 C CA . GLY A 1 83 ? 12.438 10.454 -15.309 1.00 64.31 83 GLY A CA 1
ATOM 624 C C . GLY A 1 83 ? 11.837 9.223 -14.648 1.00 64.31 83 GLY A C 1
ATOM 625 O O . GLY A 1 83 ? 12.550 8.389 -14.087 1.00 64.31 83 GLY A O 1
ATOM 626 N N . VAL A 1 84 ? 10.511 9.113 -14.725 1.00 73.69 84 VAL A N 1
ATOM 627 C CA . VAL A 1 84 ? 9.767 7.963 -14.215 1.00 73.69 84 VAL A CA 1
ATOM 628 C C . VAL A 1 84 ? 8.814 7.455 -15.290 1.00 73.69 84 VAL A C 1
ATOM 630 O O . VAL A 1 84 ? 8.027 8.214 -15.852 1.00 73.69 84 VAL A O 1
ATOM 633 N N . THR A 1 85 ? 8.895 6.162 -15.585 1.00 75.62 85 THR A N 1
ATOM 634 C CA . THR A 1 85 ? 7.866 5.448 -16.342 1.00 75.62 85 THR A CA 1
ATOM 635 C C . THR A 1 85 ? 6.883 4.858 -15.348 1.00 75.62 85 THR A C 1
ATOM 637 O O . THR A 1 85 ? 7.287 4.184 -14.399 1.00 75.62 85 THR A O 1
ATOM 640 N N . VAL A 1 86 ? 5.599 5.125 -15.562 1.00 76.94 86 VAL A N 1
ATOM 641 C CA . VAL A 1 86 ? 4.516 4.685 -14.687 1.00 76.94 86 VAL A CA 1
ATOM 642 C C . VAL A 1 86 ? 3.725 3.595 -15.398 1.00 76.94 86 VAL A C 1
ATOM 644 O O . VAL A 1 86 ? 3.204 3.836 -16.484 1.00 76.94 86 VAL A O 1
ATOM 647 N N . VAL A 1 87 ? 3.607 2.417 -14.789 1.00 74.50 87 VAL A N 1
ATOM 648 C CA . VAL A 1 87 ? 2.652 1.382 -15.223 1.00 74.50 87 VAL A CA 1
ATOM 649 C C . VAL A 1 87 ? 1.792 0.960 -14.038 1.00 74.50 87 VAL A C 1
ATOM 651 O O . VAL A 1 87 ? 2.207 1.090 -12.887 1.00 74.50 87 VAL A O 1
ATOM 654 N N . HIS A 1 88 ? 0.572 0.505 -14.298 1.00 74.81 88 HIS A N 1
ATOM 655 C CA . HIS A 1 88 ? -0.376 0.114 -13.258 1.00 74.81 88 HIS A CA 1
ATOM 656 C C . HIS A 1 88 ? -0.911 -1.292 -13.519 1.00 74.81 88 HIS A C 1
ATOM 658 O O . HIS A 1 88 ? -1.022 -1.721 -14.669 1.00 74.81 88 HIS A O 1
ATOM 664 N N . TRP A 1 89 ? -1.259 -1.998 -12.446 1.00 69.69 89 TRP A N 1
ATOM 665 C CA . TRP A 1 89 ? -2.012 -3.245 -12.551 1.00 69.69 89 TRP A CA 1
ATOM 666 C C . TRP A 1 89 ? -3.473 -2.961 -12.922 1.00 69.69 89 TRP A C 1
ATOM 668 O O . TRP A 1 89 ? -3.968 -1.847 -12.727 1.00 69.69 89 TRP A O 1
ATOM 678 N N . ALA A 1 90 ? -4.158 -3.957 -13.484 1.00 64.88 90 ALA A N 1
ATOM 679 C CA . ALA A 1 90 ? -5.576 -3.836 -13.799 1.00 64.88 90 ALA A CA 1
ATOM 680 C C . ALA A 1 90 ? -6.398 -3.651 -12.511 1.00 64.88 90 ALA A C 1
ATOM 682 O O . ALA A 1 90 ? -6.234 -4.403 -11.546 1.00 64.88 90 ALA A O 1
ATOM 683 N N . SER A 1 91 ? -7.274 -2.648 -12.524 1.00 60.41 91 SER A N 1
ATOM 684 C CA . SER A 1 91 ? -8.318 -2.427 -11.524 1.00 60.41 91 SER A CA 1
ATOM 685 C C . SER A 1 91 ? -9.638 -2.786 -12.208 1.00 60.41 91 SER A C 1
ATOM 687 O O . SER A 1 91 ? -9.980 -2.140 -13.198 1.00 60.41 91 SER A O 1
ATOM 689 N N . GLU A 1 92 ? -10.314 -3.838 -11.750 1.00 52.97 92 GLU A N 1
ATOM 690 C CA . GLU A 1 92 ? -11.671 -4.211 -12.189 1.00 52.97 92 GLU A CA 1
ATOM 691 C C . GLU A 1 92 ? -12.692 -3.767 -11.147 1.00 52.97 92 GLU A C 1
ATOM 693 O O . GLU A 1 92 ? -12.386 -3.948 -9.941 1.00 52.97 92 GLU A O 1
#